Protein AF-A0A2D5J9T9-F1 (afdb_monomer)

Sequence (74 aa):
MAANQSSLSAFLTNRVGDCFLTIGMFAILLTFGNIDYSTVFSLAPFMSEDVITLIGICLLIGAMAKSSQIGLHV

Secondary structure (DSSP, 8-state):
-HHHHHHHHHHHHHHHHHHHHHHHHHHHHHHHS---HHHHHHHGGGS-HHHHHHHHHHHHHHHHHHTTTTT---

Solvent-accessible surface area (backbone atoms only — not comparable to full-atom values): 4109 Å² total; per-residue (Å²): 117,69,70,63,53,56,52,51,51,52,50,50,46,34,51,55,10,54,51,32,32,51,51,18,54,49,47,40,36,72,76,63,72,42,81,54,62,74,58,43,64,70,49,47,86,79,51,60,65,70,60,53,48,51,34,50,50,26,39,47,50,14,50,39,32,69,66,45,69,82,76,69,90,117

Structure (mmCIF, N/CA/C/O backbone):
data_AF-A0A2D5J9T9-F1
#
_entry.id   AF-A0A2D5J9T9-F1
#
loop_
_atom_site.group_PDB
_atom_site.id
_atom_site.type_symbol
_atom_site.label_atom_id
_atom_site.label_alt_id
_atom_site.label_comp_id
_atom_site.label_asym_id
_atom_site.label_entity_id
_atom_site.label_seq_id
_atom_site.pdbx_PDB_ins_code
_atom_sit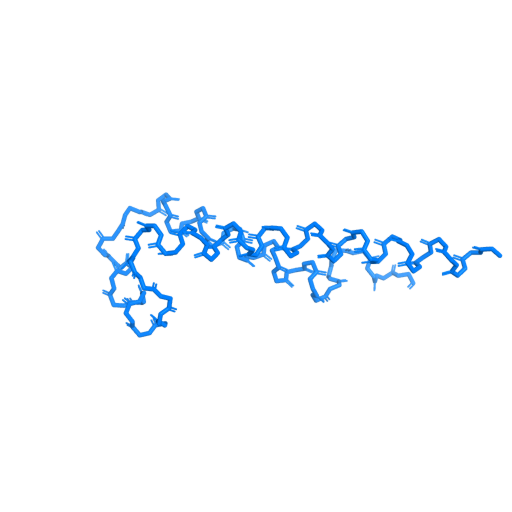e.Cartn_x
_atom_site.Cartn_y
_atom_site.Cartn_z
_atom_site.occupancy
_atom_site.B_iso_or_equiv
_atom_site.auth_seq_id
_atom_site.auth_comp_id
_atom_site.auth_asym_id
_atom_site.auth_atom_id
_atom_site.pdbx_PDB_model_num
ATOM 1 N N . MET A 1 1 ? 22.688 -6.646 -26.984 1.00 55.78 1 MET A N 1
ATOM 2 C CA . MET A 1 1 ? 22.303 -7.400 -25.765 1.00 55.78 1 MET A CA 1
ATOM 3 C C . MET A 1 1 ? 21.814 -6.523 -24.601 1.00 55.78 1 MET A C 1
ATOM 5 O O . MET A 1 1 ? 21.048 -7.031 -23.795 1.00 55.78 1 MET A O 1
ATOM 9 N N . ALA A 1 2 ? 22.186 -5.236 -24.508 1.00 61.25 2 ALA A N 1
ATOM 10 C CA . ALA A 1 2 ? 21.832 -4.367 -23.371 1.00 61.25 2 ALA A CA 1
ATOM 11 C C . ALA A 1 2 ? 20.314 -4.138 -23.165 1.00 61.25 2 ALA A C 1
ATOM 13 O O . ALA A 1 2 ? 19.839 -4.178 -22.037 1.00 61.25 2 ALA A O 1
ATOM 14 N N . ALA A 1 3 ? 19.526 -4.005 -24.241 1.00 62.28 3 ALA A N 1
ATOM 15 C CA . ALA A 1 3 ? 18.076 -3.772 -24.146 1.00 62.28 3 ALA A CA 1
ATOM 16 C C . ALA A 1 3 ? 17.292 -4.931 -23.490 1.00 62.28 3 ALA A C 1
ATOM 18 O O . ALA A 1 3 ? 16.285 -4.706 -22.819 1.00 62.28 3 ALA A O 1
ATOM 19 N N . ASN A 1 4 ? 17.766 -6.174 -23.641 1.00 68.12 4 ASN A N 1
ATOM 20 C CA . ASN A 1 4 ? 17.127 -7.335 -23.016 1.00 68.12 4 ASN A CA 1
ATOM 21 C C . ASN A 1 4 ? 17.429 -7.417 -21.507 1.00 68.12 4 ASN A C 1
ATOM 23 O O . ASN A 1 4 ? 16.624 -7.927 -20.738 1.00 68.12 4 ASN A O 1
ATOM 27 N N . GLN A 1 5 ? 18.576 -6.888 -21.063 1.00 69.25 5 GLN A N 1
ATOM 28 C CA . GLN A 1 5 ? 18.911 -6.820 -19.637 1.00 69.25 5 GLN A CA 1
ATOM 29 C C . GLN A 1 5 ? 18.127 -5.714 -18.920 1.00 69.25 5 GLN A C 1
ATOM 31 O O . GLN A 1 5 ? 17.601 -5.971 -17.841 1.00 69.25 5 GLN A O 1
ATOM 36 N N . SER A 1 6 ? 17.976 -4.531 -19.531 1.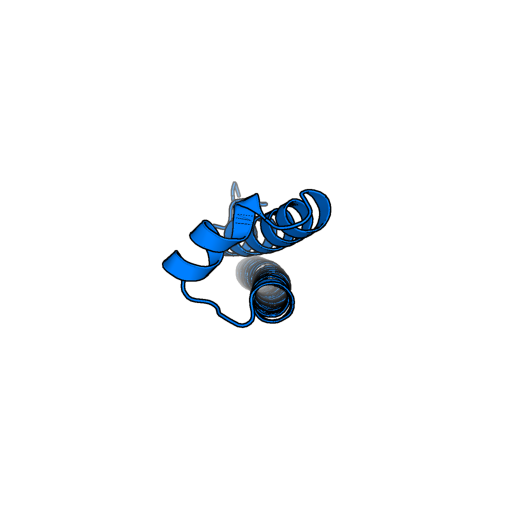00 67.88 6 SER A N 1
ATOM 37 C CA . SER A 1 6 ? 17.170 -3.441 -18.951 1.00 67.88 6 SER A CA 1
ATOM 38 C C . SER A 1 6 ? 15.675 -3.763 -18.879 1.00 67.88 6 SER A C 1
ATOM 40 O O . SER A 1 6 ? 15.002 -3.380 -17.927 1.00 67.88 6 SER A O 1
ATOM 42 N N . SER A 1 7 ? 15.133 -4.488 -19.861 1.00 69.25 7 SER A N 1
ATOM 43 C CA . SER A 1 7 ? 13.733 -4.937 -19.813 1.00 69.25 7 SER A CA 1
ATOM 44 C C . SER A 1 7 ? 13.513 -6.025 -18.759 1.00 69.25 7 SER A C 1
ATOM 46 O O . SER A 1 7 ? 12.502 -5.996 -18.056 1.00 69.25 7 SER A O 1
ATOM 48 N N . LEU A 1 8 ? 14.471 -6.943 -18.583 1.00 74.44 8 LEU A N 1
ATOM 49 C CA . LEU A 1 8 ? 14.410 -7.956 -17.530 1.00 74.44 8 LEU A CA 1
ATOM 50 C C . LEU A 1 8 ? 14.517 -7.340 -16.125 1.00 74.44 8 LEU A C 1
ATOM 52 O O . LEU A 1 8 ? 13.759 -7.730 -15.240 1.00 74.44 8 LEU A O 1
ATOM 56 N N . SER A 1 9 ? 15.407 -6.366 -15.909 1.00 69.88 9 SER A N 1
ATOM 57 C CA . SER A 1 9 ? 15.535 -5.693 -14.608 1.00 69.8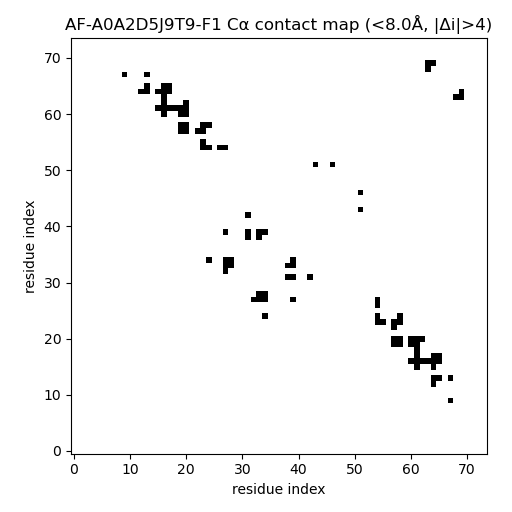8 9 SER A CA 1
ATOM 58 C C . SER A 1 9 ? 14.293 -4.867 -14.265 1.00 69.88 9 SER A C 1
ATOM 60 O O . SER A 1 9 ? 13.799 -4.961 -13.143 1.00 69.88 9 SER A O 1
ATOM 62 N N . ALA A 1 10 ? 13.718 -4.149 -15.233 1.00 71.69 10 ALA A N 1
ATOM 63 C CA . ALA A 1 10 ? 12.454 -3.436 -15.049 1.00 71.69 10 ALA A CA 1
ATOM 64 C C . ALA A 1 10 ? 11.287 -4.390 -14.729 1.00 71.69 10 ALA A C 1
ATOM 66 O O . ALA A 1 10 ? 10.462 -4.099 -13.861 1.00 71.69 10 ALA A O 1
ATOM 67 N N . PHE A 1 11 ? 11.230 -5.556 -15.382 1.00 77.06 11 PHE A N 1
ATOM 68 C CA . PHE A 1 11 ? 10.227 -6.581 -15.084 1.00 77.06 11 PHE A CA 1
ATOM 69 C C . PHE A 1 11 ? 10.384 -7.153 -13.669 1.00 77.06 11 PHE A C 1
ATOM 71 O O . PHE A 1 11 ? 9.393 -7.293 -12.953 1.00 77.06 11 PHE A O 1
ATOM 78 N N . LEU A 1 12 ? 11.616 -7.453 -13.247 1.00 78.62 12 LEU A N 1
ATOM 79 C CA . LEU A 1 12 ? 11.899 -7.962 -11.903 1.00 78.62 12 LEU A CA 1
ATOM 80 C C . LEU A 1 12 ? 11.541 -6.933 -10.822 1.00 78.62 12 LEU A C 1
ATOM 82 O O . LEU A 1 12 ? 10.874 -7.294 -9.853 1.00 78.62 12 LEU A O 1
ATOM 86 N N . THR A 1 13 ? 11.899 -5.659 -11.007 1.00 77.81 13 THR A N 1
ATOM 87 C CA . THR A 1 13 ? 11.545 -4.579 -10.069 1.00 77.81 13 THR A CA 1
ATOM 88 C C . THR A 1 13 ? 10.030 -4.398 -9.958 1.00 77.81 13 THR A C 1
ATOM 90 O O . THR A 1 13 ? 9.507 -4.331 -8.845 1.00 77.81 13 THR A O 1
ATOM 93 N N . ASN A 1 14 ? 9.303 -4.418 -11.082 1.00 81.81 14 ASN A N 1
ATOM 94 C CA . ASN A 1 14 ? 7.836 -4.386 -11.069 1.00 81.81 14 ASN A CA 1
ATOM 95 C C . ASN A 1 14 ? 7.241 -5.590 -10.328 1.00 81.81 14 ASN A C 1
ATOM 97 O O . ASN A 1 14 ? 6.336 -5.427 -9.516 1.00 81.81 14 ASN A O 1
ATOM 101 N N . ARG A 1 15 ? 7.793 -6.790 -10.540 1.00 85.00 15 ARG A N 1
ATOM 102 C CA . ARG A 1 15 ? 7.310 -8.018 -9.896 1.00 85.00 15 ARG A CA 1
ATOM 103 C C . ARG A 1 15 ? 7.501 -8.006 -8.380 1.00 85.00 15 ARG A C 1
ATOM 105 O O . ARG A 1 15 ? 6.623 -8.467 -7.653 1.00 85.00 15 ARG A O 1
ATOM 112 N N . VAL A 1 16 ? 8.629 -7.481 -7.900 1.00 83.00 16 VAL A N 1
ATOM 113 C CA . VAL A 1 16 ? 8.858 -7.286 -6.459 1.00 83.00 16 VAL A CA 1
ATOM 114 C C . VAL A 1 16 ? 7.846 -6.283 -5.902 1.00 83.00 16 VAL A C 1
ATOM 116 O O . VAL A 1 16 ? 7.236 -6.546 -4.867 1.00 83.00 16 VAL A O 1
ATOM 119 N N . GLY A 1 17 ? 7.599 -5.192 -6.626 1.00 83.81 17 GLY A N 1
ATOM 120 C CA . GLY A 1 17 ? 6.556 -4.218 -6.308 1.00 83.81 17 GLY A CA 1
ATOM 121 C C . GLY A 1 17 ? 5.164 -4.811 -6.157 1.00 83.81 17 GLY A C 1
ATOM 122 O O . GLY A 1 17 ? 4.505 -4.606 -5.138 1.00 83.81 17 GLY A O 1
ATOM 123 N N . ASP A 1 18 ? 4.730 -5.587 -7.147 1.00 86.75 18 ASP A N 1
ATOM 124 C CA . ASP A 1 18 ? 3.410 -6.219 -7.143 1.00 86.75 18 ASP A CA 1
ATOM 125 C C . ASP A 1 18 ? 3.259 -7.217 -5.971 1.00 86.75 18 ASP A C 1
ATOM 127 O O . ASP A 1 18 ? 2.172 -7.333 -5.401 1.00 86.75 18 ASP A O 1
ATOM 131 N N . CYS A 1 19 ? 4.341 -7.880 -5.537 1.00 88.00 19 CYS A N 1
ATOM 132 C CA . CYS A 1 19 ? 4.340 -8.705 -4.321 1.00 88.00 19 CYS A CA 1
ATOM 133 C C . CYS A 1 19 ? 4.046 -7.874 -3.062 1.00 88.00 19 CYS A C 1
ATOM 135 O O . CYS A 1 19 ? 3.151 -8.228 -2.294 1.00 88.00 19 CYS A O 1
ATOM 137 N N . PHE A 1 20 ? 4.755 -6.759 -2.854 1.00 87.62 20 PHE A N 1
ATOM 138 C CA . PHE A 1 20 ? 4.527 -5.886 -1.693 1.00 87.62 20 PHE A CA 1
ATOM 139 C C . PHE A 1 20 ? 3.151 -5.216 -1.724 1.00 87.62 20 PHE A C 1
ATOM 141 O O . PHE A 1 20 ? 2.498 -5.121 -0.685 1.00 87.62 20 PHE A O 1
ATOM 148 N N . LEU A 1 21 ? 2.670 -4.831 -2.910 1.00 89.25 21 LEU A N 1
ATOM 149 C CA . LEU A 1 21 ? 1.313 -4.315 -3.090 1.00 89.25 21 LEU A CA 1
ATOM 150 C C . LEU A 1 21 ? 0.263 -5.363 -2.691 1.00 89.25 21 LEU A C 1
ATOM 152 O O . LEU A 1 21 ? -0.674 -5.052 -1.957 1.00 89.25 21 LEU A O 1
ATOM 156 N N . THR A 1 22 ? 0.446 -6.612 -3.126 1.00 90.56 22 THR A N 1
ATOM 157 C CA . THR A 1 22 ? -0.461 -7.722 -2.795 1.00 90.56 22 THR A CA 1
ATOM 158 C C . THR A 1 22 ? -0.460 -8.010 -1.294 1.00 90.56 22 THR A C 1
ATOM 160 O O . THR A 1 22 ? -1.526 -8.168 -0.701 1.00 90.56 22 THR A O 1
ATOM 163 N N . ILE A 1 23 ? 0.716 -8.026 -0.658 1.00 90.88 23 ILE A N 1
ATOM 164 C CA . ILE A 1 23 ? 0.847 -8.203 0.797 1.00 90.88 23 ILE A CA 1
ATOM 165 C C . ILE A 1 23 ? 0.163 -7.049 1.543 1.00 90.88 23 ILE A C 1
ATOM 167 O O . ILE A 1 23 ? -0.580 -7.300 2.489 1.00 90.88 23 ILE A O 1
ATOM 171 N N . GLY A 1 24 ? 0.346 -5.803 1.094 1.00 90.75 24 GLY A N 1
ATOM 172 C CA . GLY A 1 24 ? -0.316 -4.630 1.669 1.00 90.75 24 GLY A CA 1
ATOM 173 C C . GLY A 1 24 ? -1.842 -4.697 1.564 1.00 90.75 24 GLY A C 1
ATOM 174 O O . GLY A 1 24 ? -2.536 -4.447 2.546 1.00 90.75 24 GLY A O 1
ATOM 175 N N . MET A 1 25 ? -2.379 -5.110 0.411 1.00 90.38 25 MET A N 1
ATOM 176 C CA . MET A 1 25 ? -3.824 -5.322 0.232 1.00 90.38 25 MET A CA 1
ATOM 177 C C . MET A 1 25 ? -4.366 -6.453 1.113 1.00 90.38 25 MET A C 1
ATOM 179 O O . MET A 1 25 ? -5.444 -6.315 1.692 1.00 90.38 25 MET A O 1
ATOM 183 N N . PHE A 1 26 ? -3.627 -7.556 1.253 1.00 91.56 26 PHE A N 1
ATOM 184 C CA . PHE A 1 26 ? -4.001 -8.632 2.171 1.00 91.56 26 PHE A CA 1
ATOM 185 C C . PHE A 1 26 ? -3.981 -8.171 3.627 1.00 91.56 26 PHE A C 1
ATOM 187 O O . PHE A 1 26 ? -4.889 -8.507 4.379 1.00 91.56 26 PHE A O 1
ATOM 194 N N . ALA A 1 27 ? -2.990 -7.374 4.024 1.00 90.25 27 ALA A N 1
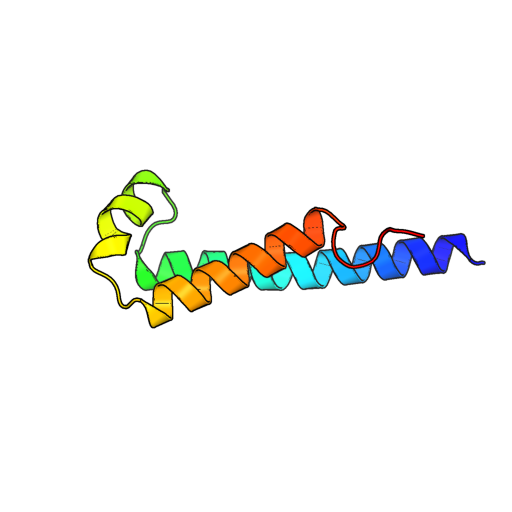ATOM 195 C CA . ALA A 1 27 ? -2.930 -6.806 5.363 1.00 90.25 27 ALA A CA 1
ATOM 196 C C . ALA A 1 27 ? -4.128 -5.877 5.634 1.00 90.25 27 ALA A C 1
ATOM 198 O O . ALA A 1 27 ? -4.748 -5.996 6.685 1.00 90.25 27 ALA A O 1
ATOM 199 N N . ILE A 1 28 ? -4.542 -5.049 4.662 1.00 91.00 28 ILE A N 1
ATOM 200 C CA . ILE A 1 28 ? -5.784 -4.258 4.765 1.00 91.00 28 ILE A CA 1
ATOM 201 C C . ILE A 1 28 ? -7.000 -5.170 4.968 1.00 91.00 28 ILE A C 1
ATOM 203 O O . ILE A 1 28 ? -7.793 -4.935 5.878 1.00 91.00 28 ILE A O 1
ATOM 207 N N . LEU A 1 29 ? -7.138 -6.230 4.166 1.00 91.31 29 LEU A N 1
ATOM 208 C CA . LEU A 1 29 ? -8.240 -7.187 4.314 1.00 91.31 29 LEU A CA 1
ATOM 209 C C . LEU A 1 29 ? -8.247 -7.873 5.682 1.00 91.31 29 LEU A C 1
ATOM 211 O O . LEU A 1 29 ? -9.316 -8.059 6.253 1.00 91.31 29 LEU A O 1
ATOM 215 N N . LEU A 1 30 ? -7.084 -8.246 6.213 1.00 88.81 30 LEU A N 1
ATOM 216 C CA . LEU A 1 30 ? -6.983 -8.920 7.508 1.00 88.81 30 LEU A CA 1
ATOM 217 C C . LEU A 1 30 ? -7.258 -7.974 8.683 1.00 88.81 30 LEU A C 1
ATOM 219 O O . LEU A 1 30 ? -7.845 -8.401 9.673 1.00 88.81 30 LEU A O 1
ATOM 223 N N . THR A 1 31 ? -6.853 -6.706 8.584 1.00 88.19 31 THR A N 1
ATOM 224 C CA . THR A 1 31 ? -7.039 -5.716 9.656 1.00 88.19 31 THR A CA 1
ATOM 225 C C . THR A 1 31 ? -8.433 -5.092 9.643 1.00 88.19 31 THR A C 1
ATOM 227 O O . THR A 1 31 ? -9.047 -4.948 10.696 1.00 88.19 31 THR A O 1
ATOM 230 N N . PHE A 1 32 ? -8.949 -4.727 8.467 1.00 88.19 32 PHE A N 1
ATOM 231 C CA . PHE A 1 32 ? -10.205 -3.980 8.327 1.00 88.19 32 PHE A CA 1
ATOM 232 C C . PHE A 1 32 ? -11.380 -4.841 7.846 1.00 88.19 32 PHE A C 1
ATOM 234 O O . PHE A 1 32 ? -12.525 -4.399 7.909 1.00 88.19 32 PHE A O 1
ATOM 241 N N . GLY A 1 33 ? -11.125 -6.049 7.329 1.00 87.56 33 GLY A N 1
ATOM 242 C CA . GLY A 1 33 ? -12.155 -6.919 6.746 1.00 87.56 33 GLY A CA 1
ATOM 243 C C . GLY A 1 33 ? -12.716 -6.421 5.410 1.00 87.56 33 GLY A C 1
ATOM 244 O O . GLY A 1 33 ? -13.589 -7.064 4.832 1.00 87.56 33 GLY A O 1
ATOM 245 N N . ASN A 1 34 ? -12.243 -5.274 4.917 1.00 87.56 34 ASN A N 1
ATOM 246 C CA . ASN A 1 34 ? -12.756 -4.611 3.728 1.00 87.56 34 ASN A CA 1
ATOM 247 C C . ASN A 1 34 ? -11.638 -3.816 3.037 1.00 87.56 34 ASN A C 1
ATOM 249 O O . ASN A 1 34 ? -10.721 -3.341 3.702 1.00 87.56 34 ASN A O 1
ATOM 253 N N . ILE A 1 35 ? -11.711 -3.671 1.711 1.00 87.31 35 ILE A N 1
ATOM 254 C CA . ILE A 1 35 ? -10.744 -2.882 0.913 1.00 87.31 35 ILE A CA 1
ATOM 255 C C . ILE A 1 35 ? -11.306 -1.498 0.570 1.00 87.31 35 ILE A C 1
ATOM 257 O O . ILE A 1 35 ? -10.579 -0.629 0.092 1.00 87.31 35 ILE A O 1
ATOM 261 N N . ASP A 1 36 ? -12.594 -1.264 0.821 1.00 90.75 36 ASP A N 1
ATOM 262 C CA . ASP A 1 36 ? -13.209 0.014 0.501 1.00 90.75 36 ASP A CA 1
ATOM 263 C C . ASP A 1 36 ? -12.547 1.157 1.285 1.00 90.75 36 ASP A C 1
ATOM 265 O O . ASP A 1 36 ? -12.538 1.163 2.520 1.00 90.75 36 ASP A O 1
ATOM 269 N N . TYR A 1 37 ? -11.994 2.134 0.562 1.00 85.75 37 TYR A N 1
ATOM 270 C CA . TYR A 1 37 ? -11.254 3.246 1.156 1.00 85.75 37 TYR A CA 1
ATOM 271 C C . TYR A 1 37 ? -12.088 3.996 2.197 1.00 85.75 37 TYR A C 1
ATOM 273 O O . TYR A 1 37 ? -11.554 4.388 3.232 1.00 85.75 37 TYR A O 1
ATOM 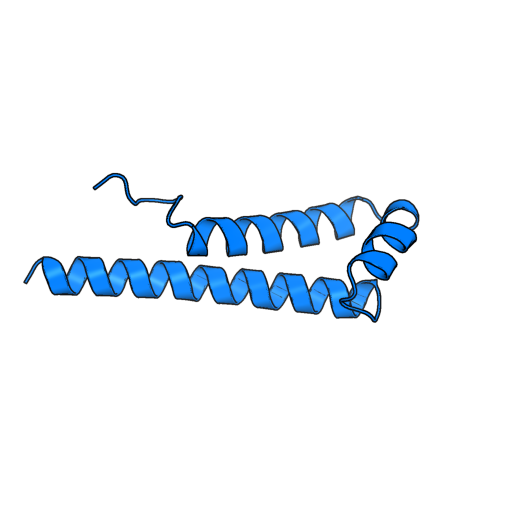281 N N . SER A 1 38 ? -13.397 4.149 1.975 1.00 89.50 38 SER A N 1
ATOM 282 C CA . SER A 1 38 ? -14.285 4.825 2.929 1.00 89.50 38 SER A CA 1
ATOM 283 C C . SER A 1 38 ? -14.310 4.126 4.293 1.00 89.50 38 SER A C 1
ATOM 285 O O . SER A 1 38 ? -14.267 4.774 5.340 1.00 89.50 38 SER A O 1
ATOM 287 N N . THR A 1 39 ? -14.310 2.794 4.273 1.00 88.44 39 THR A N 1
ATOM 288 C CA . THR A 1 39 ? -14.330 1.947 5.464 1.00 88.44 39 THR A CA 1
ATOM 289 C C . THR A 1 39 ? -12.957 1.966 6.130 1.00 88.44 39 THR A C 1
ATOM 291 O O . THR A 1 39 ? -12.854 2.266 7.318 1.00 88.44 39 THR A O 1
ATOM 294 N N . VAL A 1 40 ? -11.885 1.763 5.358 1.00 89.56 40 VAL A N 1
ATOM 295 C CA . VAL A 1 40 ? -10.506 1.756 5.871 1.00 89.56 40 VAL A CA 1
ATOM 296 C C . VAL A 1 40 ? -10.147 3.083 6.544 1.00 89.56 40 VAL A C 1
ATOM 298 O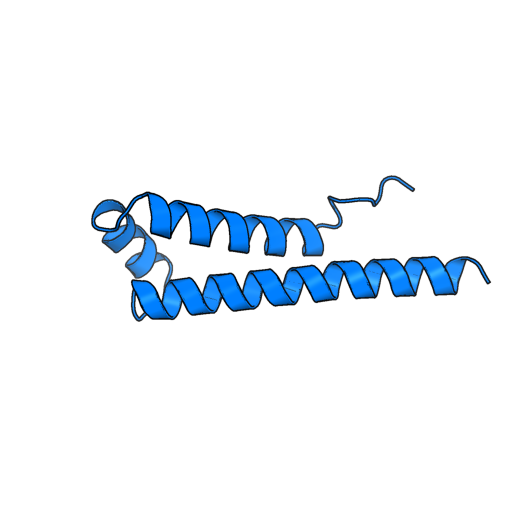 O . VAL A 1 40 ? -9.653 3.071 7.667 1.00 89.56 40 VAL A O 1
ATOM 301 N N . PHE A 1 41 ? -10.447 4.232 5.928 1.00 88.56 41 PHE A N 1
ATOM 302 C CA . PHE A 1 41 ? -10.156 5.544 6.525 1.00 88.56 41 PHE A CA 1
ATOM 303 C C . PHE A 1 41 ? -11.005 5.848 7.765 1.00 88.56 41 PHE A C 1
ATOM 305 O O . PHE A 1 41 ? -10.527 6.523 8.674 1.00 88.56 41 PHE A O 1
ATOM 312 N N . SER A 1 42 ? -12.235 5.331 7.831 1.00 90.62 42 SER A N 1
ATOM 313 C CA . SER A 1 42 ? -13.103 5.507 9.004 1.00 90.62 42 SER A CA 1
ATOM 314 C C . SER A 1 42 ? -12.637 4.674 10.201 1.00 90.62 42 SER A C 1
ATOM 316 O O . SER A 1 42 ? -12.784 5.098 11.345 1.00 90.62 42 SER A O 1
ATOM 318 N N . LEU A 1 43 ? -12.064 3.495 9.941 1.00 87.75 43 LEU A N 1
ATOM 319 C CA . LEU A 1 43 ? -11.557 2.576 10.963 1.00 87.75 43 LEU A CA 1
ATOM 320 C C . LEU A 1 43 ? -10.078 2.803 11.314 1.00 87.75 43 LEU A C 1
ATOM 322 O O . LEU A 1 43 ? -9.652 2.411 12.399 1.00 87.75 43 LEU A O 1
ATOM 326 N N . ALA A 1 44 ? -9.302 3.452 10.441 1.00 86.44 44 ALA A N 1
ATOM 327 C CA . ALA A 1 44 ? -7.890 3.764 10.653 1.00 86.44 44 ALA A CA 1
ATOM 328 C C . ALA A 1 44 ? -7.577 4.397 12.026 1.00 86.44 44 ALA A C 1
ATOM 330 O O . ALA A 1 44 ? -6.689 3.880 12.694 1.00 86.44 44 ALA A O 1
ATOM 331 N N . PRO A 1 45 ? -8.290 5.431 12.522 1.00 86.75 45 PRO A N 1
ATOM 332 C CA . PRO A 1 45 ? -7.959 6.040 13.817 1.00 86.75 45 PRO A CA 1
ATOM 333 C C . PRO A 1 45 ? -8.203 5.123 15.026 1.00 86.75 45 PRO A C 1
ATOM 335 O O . PRO A 1 45 ? -7.754 5.434 16.124 1.00 86.75 45 PRO A O 1
ATOM 338 N N . PHE A 1 46 ? -8.917 4.009 14.847 1.00 87.12 46 PHE A N 1
ATOM 339 C CA . PHE A 1 46 ? -9.187 3.042 15.911 1.00 87.12 46 PHE A CA 1
ATOM 340 C C . PHE A 1 46 ? -8.178 1.887 15.940 1.00 87.12 46 PHE A C 1
ATOM 342 O O . PHE A 1 46 ? -8.230 1.065 16.854 1.00 87.12 46 PHE A O 1
ATOM 349 N N . MET A 1 47 ? -7.283 1.798 14.951 1.00 87.19 47 MET A N 1
ATOM 350 C CA . MET A 1 47 ? -6.275 0.745 14.846 1.00 87.19 47 MET A CA 1
ATOM 351 C C . MET A 1 47 ? -4.918 1.165 15.401 1.00 87.19 47 MET A C 1
ATOM 353 O O . MET A 1 47 ? -4.608 2.343 15.539 1.00 87.19 47 MET A O 1
ATOM 357 N N . SER A 1 48 ? -4.101 0.163 15.728 1.00 89.81 48 SER A N 1
ATOM 358 C CA . SER A 1 48 ? -2.726 0.373 16.177 1.00 89.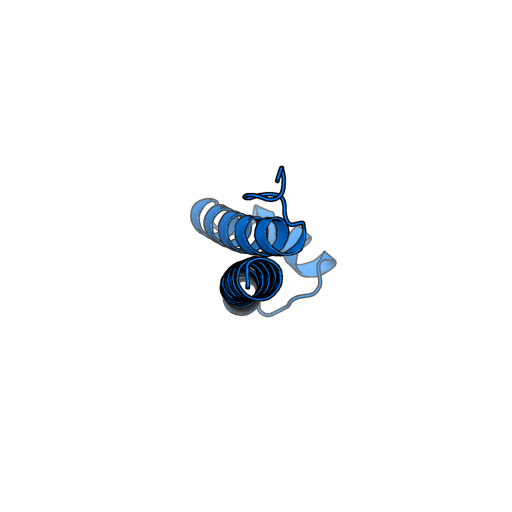81 48 SER A CA 1
ATOM 359 C C . SER A 1 48 ? -1.909 1.078 15.092 1.00 89.81 48 SER A C 1
ATOM 361 O O . SER A 1 48 ? -1.883 0.648 13.934 1.00 89.81 48 SER A O 1
ATOM 363 N N . GLU A 1 49 ? -1.214 2.142 15.493 1.00 88.56 49 GLU A N 1
ATOM 364 C CA . GLU A 1 49 ? -0.341 2.933 14.622 1.00 88.56 49 GLU A CA 1
ATOM 365 C C . GLU A 1 49 ? 0.739 2.071 13.951 1.00 88.56 49 GLU A C 1
ATOM 367 O O . GLU A 1 49 ? 1.033 2.271 12.772 1.00 88.56 49 GLU A O 1
ATOM 372 N N . ASP A 1 50 ? 1.270 1.059 14.645 1.00 89.38 50 ASP A N 1
ATOM 373 C CA . ASP A 1 50 ? 2.275 0.135 14.105 1.00 89.38 50 ASP A CA 1
ATOM 374 C C . ASP A 1 50 ? 1.746 -0.654 12.899 1.00 89.38 50 ASP A C 1
ATOM 376 O O . ASP A 1 50 ? 2.424 -0.790 11.877 1.00 89.38 50 ASP A O 1
ATOM 380 N N . VAL A 1 51 ? 0.503 -1.141 12.990 1.00 87.69 51 VAL A N 1
ATOM 381 C CA . VAL A 1 51 ? -0.145 -1.918 11.921 1.00 87.69 51 VAL A CA 1
ATOM 382 C C . VAL A 1 51 ? -0.417 -1.030 10.710 1.00 87.69 51 VAL A C 1
ATOM 384 O O . VAL A 1 51 ? -0.122 -1.416 9.577 1.00 87.69 51 VAL A O 1
ATOM 387 N N . ILE A 1 52 ? -0.926 0.181 10.940 1.00 90.12 52 ILE A N 1
ATOM 388 C CA . ILE A 1 52 ? -1.204 1.155 9.874 1.00 90.12 52 ILE A CA 1
ATOM 389 C C . ILE A 1 52 ? 0.095 1.565 9.177 1.00 90.12 52 ILE A C 1
ATOM 391 O O . ILE A 1 52 ? 0.143 1.628 7.948 1.00 90.12 52 ILE A O 1
ATOM 395 N N . THR A 1 53 ? 1.161 1.786 9.945 1.00 90.75 53 THR A N 1
ATOM 396 C CA . THR A 1 53 ? 2.479 2.148 9.412 1.00 90.75 53 THR A CA 1
ATOM 397 C C . THR A 1 53 ? 3.056 1.018 8.561 1.00 90.75 53 THR A C 1
ATOM 399 O O . THR A 1 53 ? 3.533 1.270 7.455 1.00 90.75 53 THR A O 1
ATOM 402 N N . LEU A 1 54 ? 2.952 -0.238 9.009 1.00 90.50 54 LEU A N 1
ATOM 403 C CA . LEU A 1 54 ? 3.410 -1.401 8.243 1.00 90.50 54 LEU A CA 1
ATOM 404 C C . LEU A 1 54 ? 2.643 -1.569 6.920 1.00 90.50 54 LEU A C 1
ATOM 406 O O . LEU A 1 54 ? 3.259 -1.798 5.873 1.00 90.50 54 LEU A O 1
ATOM 410 N N . ILE A 1 55 ? 1.312 -1.423 6.955 1.00 90.62 55 ILE A N 1
ATOM 411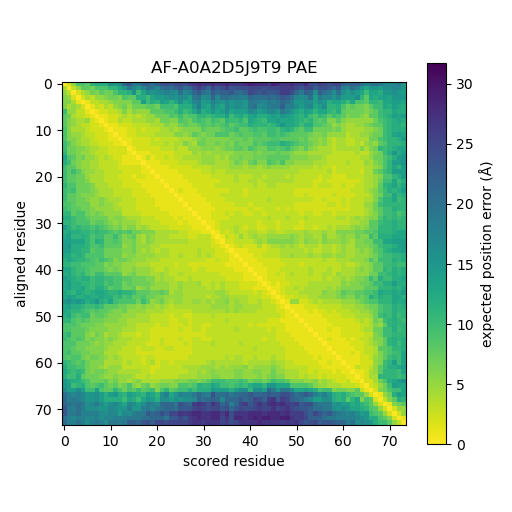 C CA . ILE A 1 55 ? 0.458 -1.440 5.757 1.00 90.62 55 ILE A CA 1
ATOM 412 C C . ILE A 1 55 ? 0.871 -0.309 4.810 1.00 90.62 55 ILE A C 1
ATOM 414 O O . ILE A 1 55 ? 1.085 -0.548 3.620 1.00 90.62 55 ILE A O 1
ATOM 418 N N . GLY A 1 56 ? 1.043 0.903 5.341 1.00 89.75 56 GLY A N 1
ATOM 419 C CA . GLY A 1 56 ? 1.477 2.076 4.589 1.00 89.75 56 GLY A CA 1
ATOM 420 C C . GLY A 1 56 ? 2.825 1.866 3.902 1.00 89.75 56 GLY A C 1
ATOM 421 O O . GLY A 1 56 ? 2.944 2.152 2.715 1.00 89.75 56 GLY A O 1
ATOM 422 N N . ILE A 1 57 ? 3.813 1.294 4.597 1.00 89.75 57 ILE A N 1
ATOM 423 C CA . ILE A 1 57 ? 5.132 0.979 4.026 1.00 89.75 57 ILE A CA 1
ATOM 424 C C . ILE A 1 57 ? 5.016 -0.071 2.912 1.00 89.75 57 ILE A C 1
ATOM 426 O O . ILE A 1 57 ? 5.614 0.108 1.852 1.00 89.75 57 ILE A O 1
ATOM 430 N N . CYS A 1 58 ? 4.230 -1.137 3.099 1.00 88.81 58 CYS A N 1
ATOM 431 C CA . CYS A 1 58 ? 4.033 -2.150 2.052 1.00 88.81 58 CYS A CA 1
ATOM 432 C C . CYS A 1 58 ? 3.391 -1.555 0.791 1.00 88.81 58 CYS A C 1
ATOM 434 O O . CYS A 1 58 ? 3.857 -1.810 -0.323 1.00 88.81 58 CYS A O 1
ATOM 436 N N . LEU A 1 59 ? 2.355 -0.729 0.960 1.00 88.62 59 LEU A N 1
ATOM 437 C CA . LEU A 1 59 ? 1.697 -0.039 -0.151 1.00 88.62 59 LEU A CA 1
ATOM 438 C C . LEU A 1 59 ? 2.619 0.987 -0.814 1.00 88.62 59 LEU A C 1
ATOM 440 O O . LEU A 1 59 ? 2.631 1.080 -2.040 1.00 88.62 59 LEU A O 1
ATOM 444 N N . LEU A 1 60 ? 3.417 1.716 -0.029 1.00 87.00 60 LEU A N 1
ATOM 445 C CA . LEU A 1 60 ? 4.407 2.670 -0.526 1.00 87.00 60 LEU A CA 1
ATOM 446 C C . LEU A 1 60 ? 5.444 1.960 -1.402 1.00 87.00 60 LEU A C 1
ATOM 448 O O . LEU A 1 60 ? 5.664 2.378 -2.534 1.00 87.00 60 LEU A O 1
ATOM 452 N N . ILE A 1 61 ? 6.032 0.859 -0.924 1.00 85.25 61 ILE A N 1
ATOM 453 C CA . ILE A 1 61 ? 7.008 0.064 -1.686 1.00 85.25 61 ILE A CA 1
ATOM 454 C C . ILE A 1 61 ? 6.373 -0.468 -2.978 1.00 85.25 61 ILE A C 1
ATOM 456 O O . ILE A 1 61 ? 6.976 -0.364 -4.049 1.00 85.25 61 ILE A O 1
ATOM 460 N N . GLY A 1 62 ? 5.140 -0.981 -2.902 1.00 84.69 62 GLY A N 1
ATOM 461 C CA . GLY A 1 62 ? 4.400 -1.446 -4.076 1.00 84.69 62 GLY A CA 1
ATOM 462 C C . GLY A 1 62 ? 4.141 -0.341 -5.106 1.00 84.69 62 GLY A C 1
ATOM 463 O O . GLY A 1 62 ? 4.369 -0.534 -6.302 1.00 84.69 62 GLY A O 1
ATOM 464 N N . ALA A 1 63 ? 3.731 0.845 -4.652 1.00 82.06 63 ALA A N 1
ATOM 465 C CA . ALA A 1 63 ? 3.499 2.003 -5.513 1.00 82.06 63 ALA A CA 1
ATOM 466 C C . ALA A 1 63 ? 4.803 2.541 -6.133 1.00 82.06 6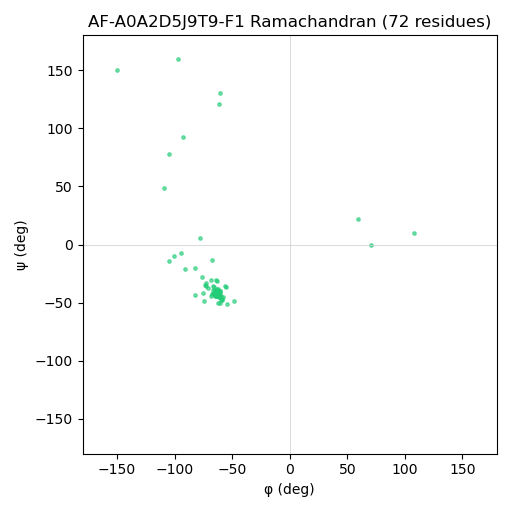3 ALA A C 1
ATOM 468 O O . ALA A 1 63 ? 4.848 2.822 -7.334 1.00 82.06 63 ALA A O 1
ATOM 469 N N . MET A 1 64 ? 5.881 2.633 -5.347 1.00 80.56 64 MET A N 1
ATOM 470 C CA . MET A 1 64 ? 7.195 3.113 -5.798 1.00 80.56 64 MET A CA 1
ATOM 471 C C . MET A 1 64 ? 7.807 2.215 -6.874 1.00 80.56 64 MET A C 1
ATOM 473 O O . MET A 1 64 ? 8.420 2.717 -7.821 1.00 80.56 64 MET A O 1
ATOM 477 N N . ALA A 1 65 ? 7.626 0.901 -6.750 1.00 74.00 65 ALA A N 1
ATOM 478 C CA . ALA A 1 65 ? 8.098 -0.058 -7.738 1.00 74.00 65 ALA A CA 1
ATOM 479 C C . ALA A 1 65 ? 7.383 0.105 -9.089 1.00 74.00 65 ALA A C 1
ATOM 481 O O . ALA A 1 65 ? 8.043 0.082 -10.126 1.00 74.00 65 ALA A O 1
ATOM 482 N N . LYS A 1 66 ? 6.065 0.359 -9.084 1.00 66.56 66 LYS A N 1
ATOM 483 C CA . LYS A 1 66 ? 5.278 0.566 -10.312 1.00 66.56 66 LYS A CA 1
ATOM 484 C C . LYS A 1 66 ? 5.546 1.921 -10.971 1.00 66.56 66 LYS A C 1
ATOM 486 O O . LYS A 1 66 ? 5.557 2.018 -12.195 1.00 66.56 66 LYS A O 1
ATOM 491 N N . SER A 1 67 ? 5.799 2.957 -10.166 1.00 63.59 67 SER A N 1
ATOM 492 C CA . SER A 1 67 ? 6.149 4.296 -10.658 1.00 63.59 67 SER A CA 1
ATOM 493 C C . SER A 1 67 ? 7.607 4.411 -11.115 1.00 63.59 67 SER A C 1
ATOM 495 O O . SER A 1 67 ? 8.050 5.509 -11.452 1.00 63.59 67 SER A O 1
ATOM 497 N N . SER A 1 68 ? 8.362 3.300 -11.139 1.00 55.81 68 SER A N 1
ATOM 498 C CA . SER A 1 68 ? 9.730 3.269 -11.666 1.00 55.81 68 SER A CA 1
ATOM 499 C C . SER A 1 68 ? 10.681 4.233 -10.918 1.00 55.81 68 SER A C 1
ATOM 501 O O . SER A 1 68 ? 11.723 4.639 -11.431 1.00 55.81 68 SER A O 1
ATOM 503 N N . GLN A 1 69 ? 10.345 4.606 -9.679 1.00 54.59 69 GLN A N 1
ATOM 504 C CA . GLN A 1 69 ? 11.031 5.678 -8.951 1.00 54.59 69 GLN A CA 1
ATOM 505 C C . GLN A 1 69 ? 12.325 5.200 -8.272 1.00 54.59 69 GLN A C 1
ATOM 507 O O . GLN A 1 69 ? 13.223 5.999 -8.016 1.00 54.59 69 GLN A O 1
ATOM 512 N N . ILE A 1 70 ? 12.469 3.889 -8.045 1.00 51.69 70 ILE A N 1
ATOM 513 C CA . ILE A 1 70 ? 13.748 3.273 -7.674 1.00 51.69 70 ILE A CA 1
ATOM 514 C C . ILE A 1 70 ? 14.446 2.795 -8.954 1.00 51.69 70 ILE A C 1
ATOM 516 O O . ILE A 1 70 ? 14.228 1.678 -9.416 1.00 51.69 70 ILE A O 1
ATOM 520 N N . GLY A 1 71 ? 15.292 3.657 -9.525 1.00 50.06 71 GLY A N 1
ATOM 521 C CA . GLY A 1 71 ? 16.338 3.242 -10.470 1.00 50.06 71 GLY A CA 1
ATOM 522 C C . GLY A 1 71 ? 16.163 3.587 -11.951 1.00 50.06 71 GLY A C 1
ATOM 523 O O . GLY A 1 71 ? 16.972 3.122 -12.745 1.00 50.06 71 GLY A O 1
ATOM 524 N N . LEU A 1 72 ? 15.187 4.409 -12.348 1.00 42.97 72 LEU A N 1
ATOM 525 C CA . LEU A 1 72 ? 15.044 4.867 -13.743 1.00 42.97 72 LEU A CA 1
ATOM 526 C C . LEU A 1 72 ? 15.394 6.353 -13.913 1.00 42.97 72 LEU A C 1
ATOM 528 O O . LEU A 1 72 ? 14.690 7.124 -14.554 1.00 42.97 72 LEU A O 1
ATOM 532 N N . HIS A 1 73 ? 16.545 6.739 -13.361 1.00 46.41 73 HIS A N 1
ATOM 533 C CA . HIS A 1 73 ? 17.416 7.664 -14.081 1.00 46.41 73 HIS A CA 1
ATOM 534 C C . HIS A 1 73 ? 18.590 6.844 -14.633 1.00 46.41 73 HIS A C 1
ATOM 536 O O . HIS A 1 73 ? 19.667 6.794 -14.040 1.00 46.41 73 HIS A O 1
ATOM 542 N N . VAL A 1 74 ? 18.319 6.128 -15.727 1.00 48.66 74 VAL A N 1
ATOM 543 C CA . VAL A 1 74 ? 19.301 5.683 -16.724 1.00 48.66 74 VAL A CA 1
ATOM 544 C C . VAL A 1 74 ? 18.677 5.826 -18.103 1.00 48.66 74 VAL A C 1
ATOM 546 O O . VAL A 1 74 ? 17.476 5.493 -18.226 1.00 48.66 74 VAL A O 1
#

Foldseek 3Di:
DVVVVVVVVLVVLLVVLVVLLVVLQVLLCVPQVDNPPVSSVVCVVVDDPVSVVSSVVSNVSSVCSVVVVPPPPD

Mean predicted aligned error: 7.36 Å

Radius of gyration: 15.44 Å; Cα contacts (8 Å, |Δi|>4): 53; chains: 1; bounding box: 37×17×42 Å

pLDDT: mean 80.4, std 13.02, range [42.97, 91.56]